Protein AF-A0A3D5WKY5-F1 (afdb_monomer_lite)

Radius of gyration: 12.26 Å; chains: 1; bounding box: 36×19×23 Å

Structure (mmCIF, N/CA/C/O backbone):
data_AF-A0A3D5WKY5-F1
#
_entry.id   AF-A0A3D5WKY5-F1
#
loop_
_atom_site.group_PDB
_atom_site.id
_atom_site.type_symbol
_atom_site.label_atom_id
_atom_site.label_alt_id
_atom_site.label_comp_id
_atom_site.label_asym_id
_atom_site.label_entity_id
_atom_site.label_seq_id
_atom_site.pdbx_PDB_ins_code
_atom_site.Cartn_x
_atom_site.Cartn_y
_atom_site.Cartn_z
_atom_site.occupancy
_atom_site.B_iso_or_equiv
_atom_site.auth_seq_id
_atom_site.auth_comp_id
_atom_site.auth_asym_id
_atom_site.auth_atom_id
_atom_site.pdbx_PDB_model_num
ATOM 1 N N . PRO A 1 1 ? 0.963 -4.892 9.638 1.00 81.88 1 PRO A N 1
ATOM 2 C CA . PRO A 1 1 ? 0.593 -6.327 9.681 1.00 81.88 1 PRO A CA 1
ATOM 3 C C . PRO A 1 1 ? 1.046 -7.020 8.401 1.00 81.88 1 PRO A C 1
ATOM 5 O O . PRO A 1 1 ? 0.986 -6.400 7.339 1.00 81.88 1 PRO A O 1
ATOM 8 N N . TYR A 1 2 ? 1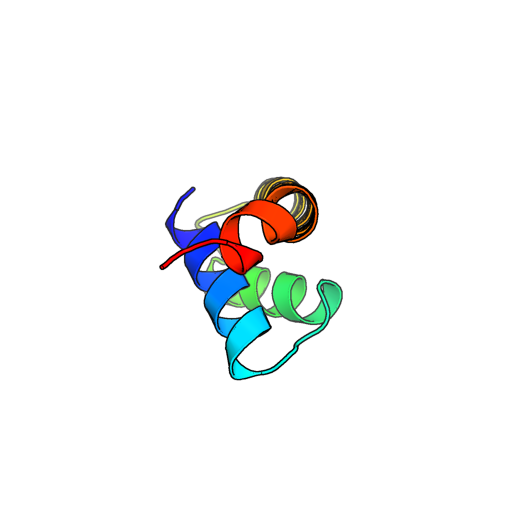.519 -8.261 8.509 1.00 86.31 2 TYR A N 1
ATOM 9 C CA . TYR A 1 2 ? 1.985 -9.023 7.348 1.00 86.31 2 TYR A CA 1
ATOM 10 C C . TYR A 1 2 ? 0.858 -9.275 6.339 1.00 86.31 2 TYR A C 1
ATOM 12 O O . TYR A 1 2 ? 1.076 -9.072 5.154 1.00 86.31 2 TYR A O 1
ATOM 20 N N . GLU A 1 3 ? -0.364 -9.540 6.807 1.00 91.25 3 GLU A N 1
ATOM 21 C CA . GLU A 1 3 ? -1.562 -9.734 5.968 1.00 91.25 3 GLU A CA 1
ATOM 22 C C . GLU A 1 3 ? -1.806 -8.572 4.992 1.00 91.25 3 GLU A C 1
ATOM 24 O O . GLU A 1 3 ? -1.975 -8.779 3.792 1.00 91.25 3 GLU A O 1
ATOM 29 N N . LEU A 1 4 ? -1.749 -7.327 5.487 1.00 93.56 4 LEU A N 1
ATOM 30 C CA . LEU A 1 4 ? -1.889 -6.137 4.643 1.00 93.56 4 LEU A CA 1
ATOM 31 C C . LEU A 1 4 ? -0.735 -6.021 3.639 1.00 93.56 4 LEU A C 1
ATOM 33 O O . LEU A 1 4 ? -0.958 -5.676 2.483 1.00 93.56 4 LEU A O 1
ATOM 37 N N . HIS A 1 5 ? 0.498 -6.305 4.065 1.00 93.3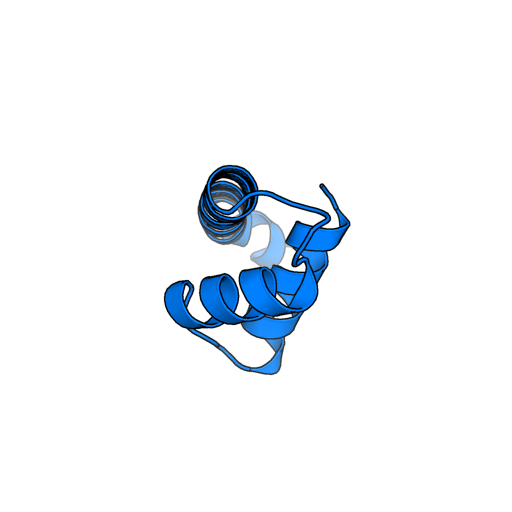8 5 HIS A N 1
ATOM 38 C CA . HIS A 1 5 ? 1.661 -6.229 3.182 1.00 93.38 5 HIS A CA 1
ATOM 39 C C . HIS A 1 5 ? 1.600 -7.253 2.047 1.00 93.38 5 HIS A C 1
ATOM 41 O O . HIS A 1 5 ? 1.853 -6.877 0.902 1.00 93.38 5 HIS A O 1
ATOM 47 N N . ASP A 1 6 ? 1.225 -8.495 2.342 1.00 94.38 6 ASP A N 1
ATOM 48 C CA . ASP A 1 6 ? 1.057 -9.553 1.344 1.00 94.38 6 ASP A CA 1
ATOM 49 C C . ASP A 1 6 ? -0.080 -9.227 0.377 1.00 94.38 6 ASP A C 1
ATOM 51 O O . ASP A 1 6 ? 0.089 -9.344 -0.839 1.00 94.38 6 ASP A O 1
ATOM 55 N N . PHE A 1 7 ? -1.199 -8.709 0.893 1.00 95.25 7 PHE A N 1
ATOM 56 C CA . PHE A 1 7 ? -2.303 -8.239 0.063 1.00 95.25 7 PHE A CA 1
ATOM 57 C C . PHE A 1 7 ? -1.844 -7.146 -0.915 1.00 95.25 7 PHE A C 1
ATOM 59 O O . PHE A 1 7 ? -2.096 -7.232 -2.120 1.00 95.25 7 PHE A O 1
ATOM 66 N N . PHE A 1 8 ? -1.124 -6.128 -0.431 1.00 95.81 8 PHE A N 1
ATOM 67 C CA . PHE A 1 8 ? -0.615 -5.055 -1.290 1.00 95.81 8 PHE A CA 1
ATOM 68 C C . PHE A 1 8 ? 0.388 -5.575 -2.321 1.00 95.81 8 PHE A C 1
ATOM 70 O O . PHE A 1 8 ? 0.327 -5.173 -3.484 1.00 95.81 8 PHE A O 1
ATOM 77 N N . LEU A 1 9 ? 1.286 -6.474 -1.912 1.00 94.88 9 LEU A N 1
ATOM 78 C CA . LEU A 1 9 ? 2.297 -7.067 -2.780 1.00 94.88 9 LEU A CA 1
ATOM 79 C C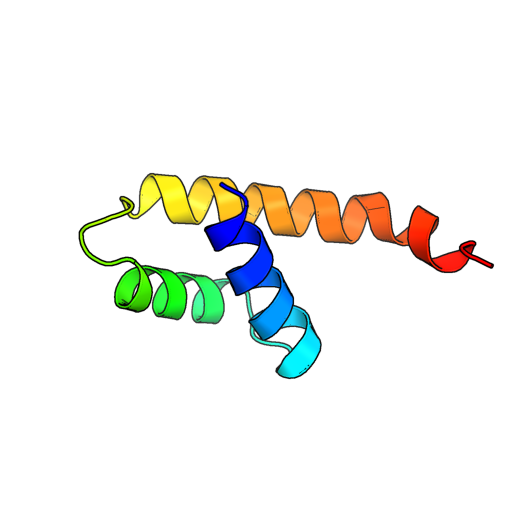 . LEU A 1 9 ? 1.670 -7.883 -3.908 1.00 94.88 9 LEU A C 1
ATOM 81 O O . LEU A 1 9 ? 2.077 -7.723 -5.058 1.00 94.88 9 LEU A O 1
ATOM 85 N N . TYR A 1 10 ? 0.668 -8.708 -3.602 1.00 95.06 10 TYR A N 1
ATOM 86 C CA . TYR A 1 10 ? -0.031 -9.520 -4.592 1.00 95.06 10 TYR A CA 1
ATOM 87 C C . TYR A 1 10 ? -0.674 -8.651 -5.678 1.00 95.06 10 TYR A C 1
ATOM 89 O O . TYR A 1 10 ? -0.404 -8.843 -6.865 1.00 95.06 10 TYR A O 1
ATOM 97 N N . TYR A 1 11 ? -1.465 -7.643 -5.291 1.00 95.56 11 TYR A N 1
ATOM 98 C CA . TYR A 1 11 ? -2.143 -6.782 -6.265 1.00 95.56 11 TYR A CA 1
ATOM 99 C C . TYR A 1 11 ? -1.197 -5.849 -7.024 1.00 95.56 11 TYR A C 1
ATOM 101 O O . TYR A 1 11 ? -1.445 -5.552 -8.196 1.00 95.56 11 TYR A O 1
ATOM 109 N N . LEU A 1 12 ? -0.106 -5.415 -6.389 1.00 94.44 12 LEU A N 1
ATOM 110 C CA . LEU A 1 12 ? 0.934 -4.642 -7.056 1.00 94.44 12 LEU A CA 1
ATOM 111 C C . LEU A 1 12 ? 1.664 -5.491 -8.106 1.00 94.44 12 LEU A C 1
ATOM 113 O O . LEU A 1 12 ? 1.758 -5.077 -9.255 1.00 94.44 12 LEU A O 1
ATOM 117 N N . MET A 1 13 ? 2.158 -6.676 -7.736 1.00 92.94 13 MET A N 1
ATOM 118 C CA . MET A 1 13 ? 2.997 -7.499 -8.617 1.00 92.94 13 MET A CA 1
ATOM 119 C C . MET A 1 13 ? 2.202 -8.218 -9.704 1.00 92.94 13 MET A C 1
ATOM 121 O O . MET A 1 13 ? 2.659 -8.305 -10.839 1.00 92.94 13 MET A O 1
ATOM 125 N N . ARG A 1 14 ? 1.022 -8.757 -9.373 1.00 94.19 14 ARG A N 1
ATOM 126 C CA . ARG A 1 14 ? 0.240 -9.561 -10.321 1.00 94.19 14 ARG A CA 1
ATOM 127 C C . ARG A 1 14 ? -0.564 -8.707 -11.294 1.00 94.19 14 ARG A C 1
ATOM 129 O O . ARG A 1 14 ? -0.732 -9.110 -12.440 1.00 94.19 14 ARG A O 1
ATOM 136 N N . PHE A 1 15 ? -1.071 -7.561 -10.837 1.00 94.06 15 PHE A N 1
ATOM 137 C CA . PHE A 1 15 ? -2.019 -6.747 -11.603 1.00 94.06 15 PHE A CA 1
ATOM 138 C C . PHE A 1 15 ? -1.558 -5.307 -11.852 1.00 94.06 15 PHE A C 1
ATOM 140 O O . PHE A 1 15 ? -2.229 -4.591 -12.592 1.00 94.06 15 PHE A O 1
ATOM 147 N N . GLY A 1 16 ? -0.457 -4.852 -11.244 1.00 93.19 16 GLY A N 1
ATOM 148 C CA . GLY A 1 16 ? 0.040 -3.487 -11.437 1.00 93.19 16 GLY A CA 1
ATOM 149 C C . GLY A 1 16 ? -0.940 -2.407 -10.973 1.00 93.19 16 GLY A C 1
ATOM 150 O O . GLY A 1 16 ? -0.955 -1.307 -11.521 1.00 93.19 16 GLY A O 1
ATOM 151 N N . TYR A 1 17 ? -1.815 -2.711 -10.008 1.00 96.00 17 TYR A N 1
ATOM 152 C CA . TYR A 1 17 ? -2.833 -1.758 -9.574 1.00 96.00 17 TYR A CA 1
ATOM 153 C C . TYR A 1 17 ? -2.229 -0.546 -8.866 1.00 96.00 17 TYR A C 1
ATOM 155 O O . TYR A 1 17 ? -1.292 -0.651 -8.077 1.00 96.00 17 TYR A O 1
ATOM 163 N N . THR A 1 18 ? -2.833 0.619 -9.106 1.00 94.31 18 THR A N 1
ATOM 164 C CA . THR A 1 18 ? -2.454 1.863 -8.437 1.00 94.31 18 THR A CA 1
ATOM 165 C C . THR A 1 18 ? -2.751 1.795 -6.931 1.00 94.31 18 THR A C 1
ATOM 167 O O . THR A 1 18 ? -3.708 1.127 -6.515 1.00 94.31 18 THR A O 1
ATOM 170 N N . PRO A 1 19 ? -1.996 2.529 -6.089 1.00 94.50 19 PRO A N 1
ATOM 171 C CA . PRO A 1 19 ? -2.189 2.509 -4.639 1.00 94.50 19 PRO A CA 1
ATOM 172 C C . PRO A 1 19 ? -3.623 2.858 -4.223 1.00 94.50 19 PRO A C 1
ATOM 174 O O . PRO A 1 19 ? -4.156 2.275 -3.286 1.00 94.50 19 PRO A O 1
ATOM 177 N N . THR A 1 20 ? -4.285 3.766 -4.946 1.00 95.62 20 THR A N 1
ATOM 178 C CA . THR A 1 20 ? -5.675 4.164 -4.676 1.00 95.62 20 THR A CA 1
ATOM 179 C C . THR A 1 20 ? -6.664 3.019 -4.887 1.00 95.62 20 THR A C 1
ATOM 181 O O . THR A 1 20 ? -7.587 2.850 -4.087 1.00 95.62 20 THR A O 1
ATOM 184 N N . LYS A 1 21 ? -6.469 2.199 -5.926 1.00 96.19 21 LYS A N 1
ATOM 185 C CA . LYS A 1 21 ? -7.294 1.012 -6.178 1.00 96.19 21 LYS A CA 1
ATOM 186 C C . LYS A 1 21 ? -7.039 -0.068 -5.129 1.00 96.19 21 LYS A C 1
ATOM 188 O O . LYS A 1 21 ? -7.995 -0.619 -4.593 1.00 96.19 21 LYS A O 1
ATOM 193 N N . ILE A 1 22 ? -5.774 -0.317 -4.790 1.00 96.38 22 ILE A N 1
ATOM 194 C CA . ILE A 1 22 ? -5.396 -1.285 -3.750 1.00 96.38 22 ILE A CA 1
ATOM 195 C C . ILE A 1 22 ? -5.975 -0.878 -2.389 1.00 96.38 22 ILE A C 1
ATOM 197 O O . ILE A 1 22 ? -6.532 -1.720 -1.693 1.00 96.38 22 ILE A O 1
ATOM 201 N N . PHE A 1 23 ? -5.921 0.411 -2.038 1.00 96.38 23 PHE A N 1
ATOM 202 C CA . PHE A 1 23 ? -6.523 0.935 -0.811 1.00 96.38 23 PHE A CA 1
ATOM 203 C C . PHE A 1 23 ? -8.024 0.646 -0.739 1.00 96.38 23 PHE A C 1
ATOM 205 O O . PHE A 1 23 ? -8.509 0.137 0.267 1.00 96.38 23 PHE A O 1
ATOM 212 N N . ARG A 1 24 ? -8.760 0.921 -1.825 1.00 96.25 24 ARG A N 1
ATOM 213 C CA . ARG A 1 24 ? -10.199 0.633 -1.900 1.00 96.25 24 ARG A CA 1
ATOM 214 C C . ARG A 1 24 ? -10.489 -0.859 -1.744 1.00 96.25 24 ARG A C 1
ATOM 216 O O . ARG A 1 24 ? -11.369 -1.215 -0.974 1.00 96.25 24 ARG A O 1
ATOM 223 N N . LEU A 1 25 ? -9.738 -1.725 -2.424 1.00 95.81 25 LEU A N 1
ATOM 224 C CA . LEU A 1 25 ? -9.904 -3.178 -2.309 1.00 95.81 25 LEU A CA 1
ATOM 225 C C . LEU A 1 25 ? -9.612 -3.681 -0.890 1.00 95.81 25 LEU A C 1
ATOM 227 O O . LEU A 1 25 ? -10.364 -4.498 -0.365 1.00 95.81 25 LEU A O 1
ATOM 231 N N . ALA A 1 26 ? -8.565 -3.157 -0.252 1.00 95.81 26 ALA A N 1
ATOM 232 C CA . ALA A 1 26 ? -8.222 -3.505 1.120 1.00 95.81 26 ALA A CA 1
ATOM 233 C C . ALA A 1 26 ? -9.320 -3.076 2.103 1.00 95.81 26 ALA A C 1
ATOM 235 O O . ALA A 1 26 ? -9.677 -3.855 2.977 1.00 95.81 26 ALA A O 1
ATOM 236 N N . LYS A 1 27 ? -9.921 -1.893 1.920 1.00 95.88 27 LYS A N 1
ATOM 237 C CA . LYS A 1 27 ? -11.056 -1.444 2.741 1.00 95.88 27 LYS A CA 1
ATOM 238 C C . LYS A 1 27 ? -12.247 -2.399 2.698 1.00 95.88 27 LYS A C 1
ATOM 240 O O . LYS A 1 27 ? -12.865 -2.630 3.727 1.00 95.88 27 LYS A O 1
ATOM 245 N N . TYR A 1 28 ? -12.576 -2.935 1.522 1.00 95.31 28 TYR A N 1
ATOM 246 C CA . TYR A 1 28 ? -13.670 -3.901 1.393 1.00 95.31 28 TYR A CA 1
ATOM 247 C C . TYR A 1 28 ? -13.298 -5.278 1.946 1.00 95.31 28 TYR A C 1
ATOM 249 O O . TYR A 1 28 ? -14.127 -5.919 2.577 1.00 95.31 28 TYR A O 1
ATOM 257 N N . THR A 1 29 ? -12.061 -5.723 1.715 1.00 94.69 29 THR A N 1
ATOM 258 C CA . THR A 1 29 ? -11.606 -7.063 2.122 1.00 94.69 29 THR A CA 1
ATOM 259 C C . THR A 1 29 ? -11.451 -7.172 3.636 1.00 94.69 29 THR A C 1
ATOM 261 O O . THR A 1 29 ? -11.825 -8.179 4.216 1.00 94.69 29 THR A O 1
ATOM 264 N N . PHE A 1 30 ? -10.931 -6.122 4.273 1.00 93.88 30 PHE A N 1
ATOM 265 C CA . PHE A 1 30 ? -10.647 -6.082 5.707 1.00 93.88 30 PHE A CA 1
ATOM 266 C C . PHE A 1 30 ? -11.668 -5.248 6.496 1.00 93.88 30 PHE A C 1
ATOM 268 O O . PHE A 1 30 ? -11.355 -4.693 7.555 1.00 93.88 30 PHE A O 1
ATOM 275 N N . ALA A 1 31 ? -12.884 -5.109 5.964 1.00 93.31 31 ALA A N 1
ATOM 276 C CA . ALA A 1 31 ? -13.948 -4.361 6.616 1.00 93.31 31 ALA A CA 1
ATOM 277 C C . ALA A 1 31 ? -14.263 -4.973 7.992 1.00 93.31 31 ALA A C 1
ATOM 279 O O . ALA A 1 31 ? -14.581 -6.153 8.094 1.00 93.31 31 ALA A O 1
ATOM 280 N N . GLY A 1 32 ? -14.178 -4.165 9.051 1.00 91.06 32 GLY A N 1
ATOM 281 C CA . GLY A 1 32 ? -14.410 -4.608 10.431 1.00 91.06 32 GLY A CA 1
ATOM 282 C C . GLY A 1 32 ? -13.168 -5.135 11.160 1.00 91.06 32 GLY A C 1
ATOM 283 O O . GLY A 1 32 ? -13.174 -5.158 12.386 1.00 91.06 32 GLY A O 1
ATOM 284 N N . GLU A 1 33 ? -12.089 -5.470 10.446 1.00 93.62 33 GLU A N 1
ATOM 285 C CA . GLU A 1 33 ? -10.818 -5.896 11.054 1.00 93.62 33 GLU A CA 1
ATOM 286 C C . GLU A 1 33 ? -9.816 -4.744 11.189 1.00 93.62 33 GLU A C 1
ATOM 288 O O . GLU A 1 33 ? -9.154 -4.597 12.217 1.00 93.62 33 GLU A O 1
ATOM 293 N N . TYR A 1 34 ? -9.717 -3.892 10.163 1.00 93.88 34 TYR A N 1
ATOM 294 C CA . TYR A 1 34 ? -8.787 -2.764 10.150 1.00 93.88 34 TYR A CA 1
ATOM 295 C C . TYR A 1 34 ? -9.493 -1.450 9.797 1.00 93.88 34 TYR A C 1
ATOM 297 O O . TYR A 1 34 ? -10.245 -1.369 8.830 1.00 93.88 34 TYR A O 1
ATOM 305 N N . ASP A 1 35 ? -9.193 -0.390 10.555 1.00 94.50 35 ASP A N 1
ATOM 306 C CA . ASP A 1 35 ? -9.650 0.971 10.245 1.00 94.50 35 ASP A CA 1
ATOM 307 C C . ASP A 1 35 ? -8.945 1.541 8.999 1.00 94.50 35 ASP A C 1
ATOM 309 O O . ASP A 1 35 ? -7.781 1.232 8.711 1.00 94.50 35 ASP A O 1
ATOM 313 N N . ASP A 1 36 ? -9.618 2.461 8.310 1.00 94.69 36 ASP A N 1
ATOM 314 C CA . ASP A 1 36 ? -9.127 3.142 7.109 1.00 94.69 36 ASP A CA 1
ATOM 315 C C . ASP A 1 36 ? -7.745 3.773 7.323 1.00 94.69 36 ASP A C 1
ATOM 317 O O . ASP A 1 36 ? -6.856 3.680 6.467 1.00 94.69 36 ASP A O 1
ATOM 321 N N . LYS A 1 37 ? -7.535 4.397 8.490 1.00 95.38 37 LYS A N 1
ATOM 322 C CA . LYS A 1 37 ? -6.256 5.029 8.844 1.00 95.38 37 LYS A CA 1
ATOM 323 C C . LYS A 1 37 ? -5.136 4.003 8.950 1.00 95.38 37 LYS A C 1
ATOM 325 O O . LYS A 1 37 ? -4.009 4.271 8.525 1.00 95.38 37 LYS A O 1
ATOM 330 N N . THR A 1 38 ? -5.442 2.827 9.493 1.00 94.94 38 THR A N 1
ATOM 331 C CA . THR A 1 38 ? -4.492 1.723 9.635 1.00 94.94 38 THR A CA 1
ATOM 332 C C . THR A 1 38 ? -4.086 1.207 8.262 1.00 94.94 38 THR A C 1
ATOM 334 O O . THR A 1 38 ? -2.890 1.162 7.963 1.00 94.94 38 THR A O 1
ATOM 337 N N . ILE A 1 39 ? -5.053 0.916 7.388 1.00 95.69 39 ILE A N 1
ATOM 338 C CA . ILE A 1 39 ? -4.782 0.457 6.018 1.00 95.69 39 ILE A CA 1
ATOM 339 C C . ILE A 1 39 ? -3.925 1.489 5.270 1.00 95.69 39 ILE A C 1
ATOM 341 O O . ILE A 1 39 ? -2.919 1.128 4.658 1.00 95.69 39 ILE A O 1
ATOM 345 N N . TYR A 1 40 ? -4.252 2.781 5.378 1.00 95.81 40 TYR A N 1
ATOM 346 C CA . TYR A 1 40 ? -3.509 3.848 4.705 1.00 95.81 40 TYR A CA 1
ATOM 347 C C . TYR A 1 40 ? -2.064 3.970 5.206 1.00 95.81 40 TYR A C 1
ATOM 349 O O . TYR A 1 40 ? -1.124 4.050 4.409 1.00 95.81 40 TYR A O 1
ATOM 357 N N . LYS A 1 41 ? -1.863 3.934 6.530 1.00 96.00 41 LYS A N 1
ATOM 358 C CA . LYS A 1 41 ? -0.532 3.979 7.1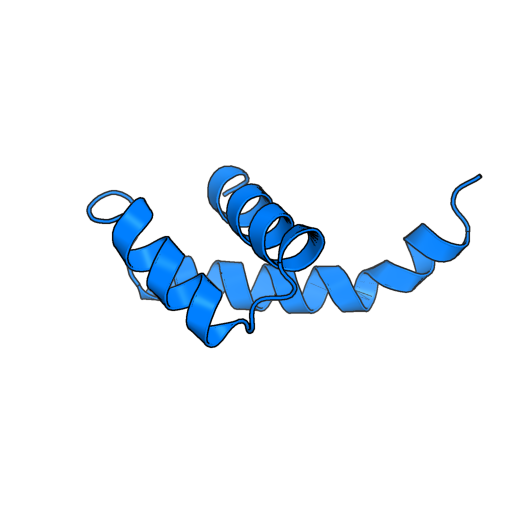53 1.00 96.00 41 LYS A CA 1
ATOM 359 C C . LYS A 1 41 ? 0.359 2.854 6.625 1.00 96.00 41 LYS A C 1
ATOM 361 O O . LYS A 1 41 ? 1.513 3.095 6.253 1.00 96.00 41 LYS A O 1
ATOM 366 N N . TRP A 1 42 ? -0.172 1.634 6.574 1.00 96.25 42 TRP A N 1
ATOM 367 C CA . TRP A 1 42 ? 0.574 0.463 6.118 1.00 96.25 42 TRP A CA 1
ATOM 368 C C . TRP A 1 42 ? 0.796 0.453 4.610 1.00 96.25 42 TRP A C 1
ATOM 370 O O . TRP A 1 42 ? 1.899 0.121 4.184 1.00 96.25 42 TRP A O 1
ATOM 380 N N . LEU A 1 43 ? -0.174 0.902 3.813 1.00 95.94 43 LEU A N 1
ATOM 381 C CA . LEU A 1 43 ? -0.022 1.043 2.366 1.00 95.94 43 LEU A CA 1
ATOM 382 C C . LEU A 1 43 ? 1.093 2.036 2.013 1.00 95.94 43 LEU A C 1
ATOM 384 O O . LEU A 1 43 ? 1.970 1.722 1.209 1.00 95.94 43 LEU A O 1
ATOM 388 N N . ARG A 1 44 ? 1.121 3.208 2.662 1.00 95.56 44 ARG A N 1
ATOM 389 C CA . ARG A 1 44 ? 2.196 4.195 2.474 1.00 95.56 44 ARG A CA 1
ATOM 390 C C . ARG A 1 44 ? 3.558 3.615 2.855 1.00 95.56 44 ARG A C 1
ATOM 392 O O . ARG A 1 44 ? 4.532 3.785 2.125 1.00 95.56 44 ARG A O 1
ATOM 399 N N . THR A 1 45 ? 3.617 2.912 3.985 1.00 94.81 45 THR A N 1
ATOM 400 C CA . THR A 1 45 ? 4.847 2.273 4.479 1.00 94.81 45 THR A CA 1
ATOM 401 C C . THR A 1 45 ? 5.329 1.180 3.528 1.00 94.81 45 THR A C 1
ATOM 403 O O . THR A 1 45 ? 6.524 1.083 3.259 1.00 94.81 45 THR A O 1
ATOM 406 N N . PHE A 1 46 ? 4.406 0.380 2.991 1.00 94.69 46 PHE A N 1
ATOM 407 C CA . PHE A 1 46 ? 4.685 -0.654 2.003 1.00 94.69 46 PHE A CA 1
ATOM 408 C C . PHE A 1 46 ? 5.306 -0.057 0.743 1.00 94.69 46 PHE A C 1
ATOM 410 O O . PHE A 1 46 ? 6.412 -0.447 0.391 1.00 94.69 46 PHE A O 1
ATOM 417 N N . TYR A 1 47 ? 4.650 0.927 0.123 1.00 93.38 47 TYR A N 1
ATOM 418 C CA . TYR A 1 47 ? 5.146 1.562 -1.100 1.00 93.38 47 TYR A CA 1
ATOM 419 C C . TYR A 1 47 ? 6.525 2.195 -0.894 1.00 93.38 47 TYR A C 1
ATOM 421 O O . TYR A 1 47 ? 7.438 1.945 -1.678 1.00 93.38 47 TYR A O 1
ATOM 429 N N . TRP A 1 48 ? 6.713 2.947 0.195 1.00 93.00 48 TRP A N 1
ATOM 430 C CA . TRP A 1 48 ? 8.010 3.553 0.500 1.00 93.00 48 TRP A CA 1
ATOM 431 C C . TRP A 1 48 ? 9.124 2.505 0.606 1.00 93.00 48 TRP A C 1
ATOM 433 O O . TRP A 1 48 ? 10.165 2.637 -0.033 1.00 93.00 48 TRP A O 1
ATOM 443 N N . ARG A 1 49 ? 8.901 1.430 1.375 1.00 92.75 49 ARG A N 1
ATOM 444 C CA . ARG A 1 49 ? 9.900 0.365 1.563 1.00 92.75 49 ARG A CA 1
ATOM 445 C C . ARG A 1 49 ? 10.128 -0.439 0.289 1.00 92.75 49 ARG A C 1
ATOM 447 O O . ARG A 1 49 ? 11.272 -0.759 -0.009 1.00 92.75 49 ARG A O 1
ATOM 454 N N . PHE A 1 50 ? 9.067 -0.738 -0.453 1.00 90.50 50 PHE A N 1
ATOM 455 C CA . PHE A 1 50 ? 9.123 -1.521 -1.682 1.00 90.50 50 PHE A CA 1
ATOM 456 C C . PHE A 1 50 ? 10.046 -0.871 -2.715 1.00 90.50 50 PHE A C 1
ATOM 458 O O . PHE A 1 50 ? 10.951 -1.524 -3.225 1.00 90.50 50 PHE A O 1
ATOM 465 N N . PHE A 1 51 ? 9.882 0.432 -2.958 1.00 88.06 51 PHE A N 1
ATOM 466 C CA . PHE A 1 51 ? 10.730 1.153 -3.907 1.00 88.06 51 PHE A CA 1
ATOM 467 C C . PHE A 1 51 ? 12.119 1.464 -3.340 1.00 88.06 51 PHE A C 1
ATOM 469 O O . PHE A 1 51 ? 13.113 1.279 -4.039 1.00 88.06 51 PHE A O 1
ATOM 476 N N . ALA A 1 52 ? 12.225 1.854 -2.065 1.00 90.00 52 ALA A N 1
ATOM 477 C CA . ALA A 1 52 ? 13.521 2.152 -1.447 1.00 90.00 52 ALA A CA 1
ATOM 478 C C . ALA A 1 52 ? 14.443 0.925 -1.343 1.00 90.00 52 ALA A C 1
ATOM 480 O O . ALA A 1 52 ? 15.663 1.065 -1.320 1.00 90.00 52 ALA A O 1
ATOM 481 N N . GLN A 1 53 ? 13.881 -0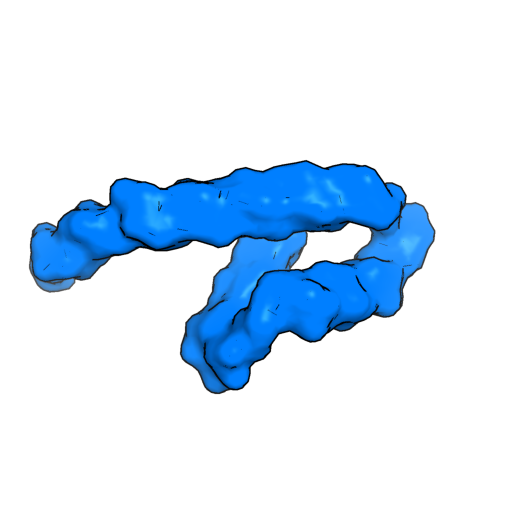.284 -1.262 1.00 85.56 53 GLN A N 1
ATOM 482 C CA . GLN A 1 53 ? 14.644 -1.530 -1.145 1.00 85.56 53 GLN A CA 1
ATOM 483 C C . GLN A 1 53 ? 14.791 -2.278 -2.474 1.00 85.56 53 GLN A C 1
ATOM 485 O O . GLN A 1 53 ? 15.382 -3.357 -2.487 1.00 85.56 53 GLN A O 1
ATOM 490 N N . GLN A 1 54 ? 14.324 -1.707 -3.589 1.00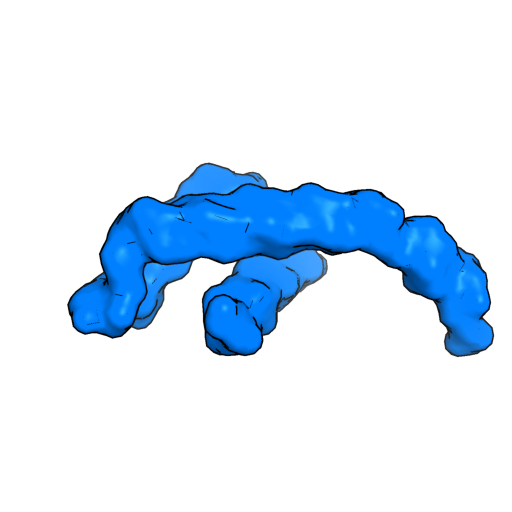 82.00 54 GLN A N 1
ATOM 491 C CA . GLN A 1 54 ? 14.390 -2.360 -4.897 1.00 82.00 54 GLN A CA 1
ATOM 492 C C . GLN A 1 54 ? 15.834 -2.668 -5.320 1.00 82.00 54 GLN A C 1
ATOM 494 O O . GLN A 1 54 ? 16.089 -3.726 -5.887 1.00 82.00 54 GLN A O 1
ATOM 499 N N . PHE A 1 55 ? 16.799 -1.815 -4.952 1.00 76.19 55 PHE A N 1
ATOM 500 C CA . PHE A 1 55 ? 18.218 -2.042 -5.252 1.00 76.19 55 PHE A CA 1
ATOM 501 C C . PHE A 1 55 ? 18.743 -3.366 -4.680 1.00 76.19 55 PHE A C 1
ATOM 503 O O . PHE A 1 55 ? 19.581 -4.016 -5.297 1.00 76.19 55 PHE A O 1
ATOM 510 N N . LYS A 1 56 ? 18.228 -3.798 -3.520 1.00 73.88 56 LYS A N 1
ATOM 511 C CA . LYS A 1 56 ? 18.643 -5.056 -2.890 1.00 73.88 56 LYS A CA 1
ATOM 512 C C . LYS A 1 56 ? 18.195 -6.262 -3.702 1.00 73.88 56 LYS A C 1
ATOM 514 O O . LYS A 1 56 ? 18.841 -7.292 -3.613 1.00 73.88 56 LYS A O 1
ATOM 519 N N . ARG A 1 57 ? 17.110 -6.135 -4.479 1.00 71.62 57 ARG A N 1
ATOM 520 C CA . ARG A 1 57 ? 16.586 -7.198 -5.346 1.00 71.62 57 ARG A CA 1
ATOM 521 C C . ARG A 1 57 ? 17.319 -7.319 -6.675 1.00 71.62 57 ARG A C 1
ATOM 523 O O . ARG A 1 57 ? 17.330 -8.409 -7.228 1.00 71.62 57 ARG A O 1
ATOM 530 N N . SER A 1 58 ? 17.947 -6.250 -7.159 1.00 70.94 58 SER A N 1
ATOM 531 C CA . SER A 1 58 ? 18.713 -6.284 -8.412 1.00 70.94 58 SER A CA 1
ATOM 532 C C . SER A 1 58 ? 20.020 -7.079 -8.313 1.00 70.94 58 SER A C 1
ATOM 534 O O . SER A 1 58 ? 20.553 -7.477 -9.340 1.00 70.94 58 SER A O 1
ATOM 536 N N . CYS A 1 59 ? 20.528 -7.305 -7.097 1.00 59.81 59 CYS A N 1
ATOM 537 C CA . CYS A 1 59 ? 21.780 -8.026 -6.843 1.00 59.81 59 CYS A CA 1
ATOM 538 C C . CYS A 1 59 ? 21.568 -9.323 -6.038 1.00 59.81 59 CYS A C 1
ATOM 540 O O . CYS A 1 59 ? 22.506 -9.798 -5.399 1.00 59.81 59 CYS A O 1
ATOM 542 N N . LEU A 1 60 ? 20.341 -9.858 -6.003 1.00 64.94 60 LEU A N 1
ATOM 543 C CA . LEU A 1 60 ? 20.103 -11.204 -5.473 1.00 64.94 60 LEU A CA 1
ATOM 544 C C . LEU A 1 60 ? 20.590 -12.227 -6.518 1.00 64.94 60 LEU A C 1
ATOM 546 O O . LEU A 1 60 ? 20.313 -12.010 -7.698 1.00 64.94 60 LEU A O 1
ATOM 550 N N . PRO A 1 61 ? 21.336 -13.269 -6.104 1.00 63.03 61 PRO A N 1
ATOM 551 C CA . PRO A 1 61 ? 21.876 -14.285 -7.008 1.00 63.03 61 PRO A CA 1
ATOM 552 C C . PRO A 1 61 ? 20.784 -15.102 -7.706 1.00 63.03 61 PRO A C 1
ATOM 554 O O . PRO A 1 61 ? 19.675 -15.233 -7.132 1.00 63.03 61 PRO A O 1
#

Secondary structure (DSSP, 8-state):
-HHHHHHHHHHHHHH---HHHHHHHHHHHTTTTS-HHHHHHHHHHHHHHHHHTHHHHHT--

pLDDT: mean 90.74, std 8.74, range [59.81, 96.38]

Sequence (61 aa):
PYELHDFFLYYLMRFGYTPTKIFRLAKYTFAGEYDDKTIYKWLRTFYWRFFAQQFKRSCLP

Foldseek 3Di:
DVVLLVLLVCCCVVPVDDLVVSLVVCCVVCPPPDDSVRSVVVSVVNVVCVVVCVVVVVPDD